Protein AF-A0AA85G0Y1-F1 (afdb_monomer_lite)

pLDDT: mean 75.01, std 20.55, range [30.22, 96.56]

Radius of gyration: 20.91 Å; chains: 1; bounding box: 66×38×55 Å

Secondary structure (DSSP, 8-state):
----PPP--------EEE-EEEEEE-HHHHTSTTHHHHHHHHHHHHHHHHHHPEEE-S--SPB-BPPPBSSGGGEEE-TTS-EEEESSPBPS--EETTEEPPGGGBPPEEEEETTEEEEEE-----B-TTEEEEEE--GGGS-TTS-----------S-----

Organism: NCBI:txid6188

Sequence (163 aa):
GHLVYPQNFQKRALTNKQLQFILVYDENLKQNKMFPKIQKAMESASSYWEKTLKVKMNSKKAIHFPRECTDKSHVVKMKNNVLSCVNAQCKEDTEIKGVKIPNKYLSSCHHQMNNEYKEIYSEGRGLAPNQLLIVVTGPCKIPSYKSTHISGLIVQTHSSTGR

Foldseek 3Di:
DDDDDDDDPPPDPFPWAFAAEDEFEDPVLCVDPCNVVVVVVVVVVRVVRSVVDTDGQPDQDAAADEWAWPDNVQWDQDPVRAIEGEVTHTDPFDDDVNTTDDLLAHAWYWYADPNDIDTPHHGHVHHGSSYFYWYWYACPVPPPPDDPDGDIDGDDRDDPPDD

Structure (mmCIF, N/CA/C/O backbone):
data_AF-A0AA85G0Y1-F1
#
_entry.id   AF-A0AA85G0Y1-F1
#
loop_
_atom_site.group_PDB
_atom_site.id
_atom_site.type_symbol
_atom_site.label_atom_id
_atom_site.label_alt_id
_atom_site.label_comp_id
_atom_site.label_asym_id
_atom_site.label_entity_id
_atom_site.label_seq_id
_atom_site.pdbx_PDB_ins_code
_atom_site.Cartn_x
_atom_site.Cartn_y
_atom_site.Cartn_z
_atom_site.occupancy
_atom_site.B_iso_or_equiv
_atom_site.auth_seq_id
_atom_site.auth_comp_id
_atom_site.auth_asym_id
_atom_site.auth_atom_id
_atom_site.pdbx_PDB_model_num
ATOM 1 N N . GLY A 1 1 ? 39.554 -29.498 30.591 1.00 33.91 1 GLY A N 1
ATOM 2 C CA . GLY A 1 1 ? 38.509 -29.064 29.645 1.00 33.91 1 GLY A CA 1
ATOM 3 C C . GLY A 1 1 ? 37.849 -27.823 30.199 1.00 33.91 1 GLY A C 1
ATOM 4 O O . GLY A 1 1 ? 37.312 -27.896 31.293 1.00 33.91 1 GLY A O 1
ATOM 5 N N . HIS A 1 2 ? 37.966 -26.687 29.511 1.00 33.72 2 HIS A N 1
ATOM 6 C CA . HIS A 1 2 ? 37.362 -25.426 29.946 1.00 33.72 2 HIS A CA 1
ATOM 7 C C . HIS A 1 2 ? 35.909 -25.338 29.469 1.00 33.72 2 HIS A C 1
ATOM 9 O O . HIS A 1 2 ? 35.629 -25.482 28.281 1.00 33.72 2 HIS A O 1
ATOM 15 N N . LEU A 1 3 ? 35.001 -25.094 30.414 1.00 36.28 3 LEU A N 1
ATOM 16 C CA . LEU A 1 3 ? 33.601 -24.762 30.171 1.00 36.28 3 LEU A CA 1
ATOM 17 C C . LEU A 1 3 ? 33.517 -23.373 29.520 1.00 36.28 3 LEU A C 1
ATOM 19 O O . LEU A 1 3 ? 33.888 -22.372 30.131 1.00 36.28 3 LEU A O 1
ATOM 23 N N . VAL A 1 4 ? 33.028 -23.319 28.282 1.00 37.25 4 VAL A N 1
ATOM 24 C CA . VAL A 1 4 ? 32.694 -22.073 27.582 1.00 37.25 4 VAL A CA 1
ATOM 25 C C . VAL A 1 4 ? 31.236 -21.740 27.891 1.00 37.25 4 VAL A C 1
ATOM 27 O O . VAL A 1 4 ? 30.329 -22.467 27.492 1.00 37.25 4 VAL A O 1
ATOM 30 N N . TYR A 1 5 ? 31.010 -20.647 28.622 1.00 36.72 5 TYR A N 1
ATOM 31 C CA . TYR A 1 5 ? 29.675 -20.085 28.835 1.00 36.72 5 TYR A CA 1
ATOM 32 C C . TYR A 1 5 ? 29.095 -19.560 27.508 1.00 36.72 5 TYR A C 1
ATOM 34 O O . TYR A 1 5 ? 29.816 -18.898 26.754 1.00 36.72 5 TYR A O 1
ATOM 42 N N . PRO A 1 6 ? 27.802 -19.791 27.211 1.00 41.69 6 PRO A N 1
ATOM 43 C CA . PRO A 1 6 ? 27.173 -19.223 26.030 1.00 41.69 6 PRO A CA 1
ATOM 44 C C . PRO A 1 6 ? 27.059 -17.701 26.157 1.00 41.69 6 PRO A C 1
ATOM 46 O O . PRO A 1 6 ? 26.655 -17.154 27.184 1.00 41.69 6 PRO A O 1
ATOM 49 N N . GLN A 1 7 ? 27.438 -17.032 25.071 1.00 44.47 7 GLN A N 1
ATOM 50 C CA . GLN A 1 7 ? 27.417 -15.586 24.920 1.00 44.47 7 GLN A CA 1
ATOM 51 C C . GLN A 1 7 ? 26.010 -15.022 25.134 1.00 44.47 7 GLN A C 1
ATOM 53 O O . GLN A 1 7 ? 25.017 -15.547 24.631 1.00 44.47 7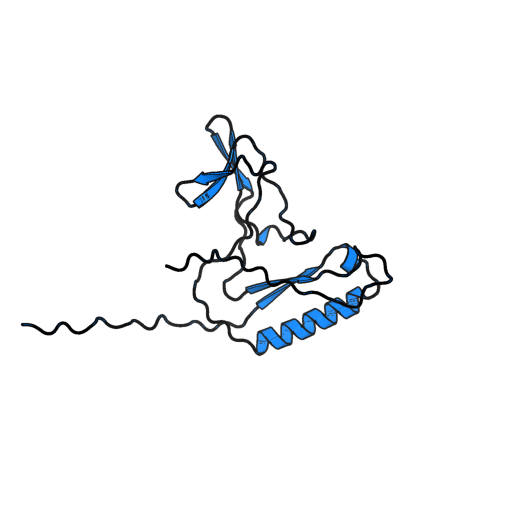 GLN A O 1
ATOM 58 N N . ASN A 1 8 ? 25.964 -13.913 25.871 1.00 37.16 8 ASN A N 1
ATOM 59 C CA . ASN A 1 8 ? 24.793 -13.088 26.128 1.00 37.16 8 ASN A CA 1
ATOM 60 C C . ASN A 1 8 ? 23.902 -12.936 24.885 1.00 37.16 8 ASN A C 1
ATOM 62 O O . ASN A 1 8 ? 24.260 -12.245 23.930 1.00 37.16 8 ASN A O 1
ATOM 66 N N . PHE A 1 9 ? 22.688 -13.490 24.937 1.00 38.50 9 PHE A N 1
ATOM 67 C CA . PHE A 1 9 ? 21.604 -13.042 24.071 1.00 38.50 9 PHE A CA 1
ATOM 68 C C . PHE A 1 9 ? 21.301 -11.582 24.426 1.00 38.50 9 PHE A C 1
ATOM 70 O O . PHE A 1 9 ? 20.540 -11.296 25.352 1.00 38.50 9 PHE A O 1
ATOM 77 N N . GLN A 1 10 ? 21.899 -10.636 23.696 1.00 40.19 10 GLN A N 1
ATOM 78 C CA . GLN A 1 10 ? 21.447 -9.250 23.700 1.00 40.19 10 GLN A CA 1
ATOM 79 C C . GLN A 1 10 ? 19.964 -9.249 23.310 1.00 40.19 10 GLN A C 1
ATOM 81 O O . GLN A 1 10 ? 19.607 -9.412 22.139 1.00 40.19 10 GLN A O 1
ATOM 86 N N . LYS A 1 11 ? 19.082 -9.065 24.300 1.00 43.38 11 LYS A N 1
ATOM 87 C CA . LYS A 1 11 ? 17.685 -8.693 24.076 1.00 43.38 11 LYS A CA 1
ATOM 88 C C . LYS A 1 11 ? 17.705 -7.408 23.253 1.00 43.38 11 LYS A C 1
ATOM 90 O O . LYS A 1 11 ? 17.948 -6.331 23.789 1.00 43.38 11 LYS A O 1
ATOM 95 N N . ARG A 1 12 ? 17.494 -7.519 21.937 1.00 46.38 12 ARG A N 1
ATOM 96 C CA . ARG A 1 12 ? 17.312 -6.354 21.063 1.00 46.38 12 ARG A CA 1
ATOM 97 C C . ARG A 1 12 ? 16.230 -5.482 21.693 1.00 46.38 12 ARG A C 1
ATOM 99 O O . ARG A 1 12 ? 15.139 -5.978 21.971 1.00 46.38 12 ARG A O 1
ATOM 106 N N . ALA A 1 13 ? 16.544 -4.213 21.939 1.00 43.00 13 ALA A N 1
ATOM 107 C CA . ALA A 1 13 ? 15.595 -3.262 22.494 1.00 43.00 13 ALA A CA 1
ATOM 108 C C . ALA A 1 13 ? 14.380 -3.163 21.560 1.00 43.00 13 ALA A C 1
ATOM 110 O O . ALA A 1 13 ? 14.460 -2.651 20.441 1.00 43.00 13 ALA A O 1
ATOM 111 N N . LEU A 1 14 ? 13.261 -3.721 22.014 1.00 51.50 14 LEU A N 1
ATOM 112 C CA . LEU A 1 14 ? 11.988 -3.693 21.316 1.00 51.50 14 LEU A CA 1
ATOM 113 C C . LEU A 1 14 ? 11.413 -2.291 21.450 1.00 51.50 14 LEU A C 1
ATOM 115 O O . LEU A 1 14 ? 10.951 -1.893 22.516 1.00 51.50 14 LEU A O 1
ATOM 119 N N . THR A 1 15 ? 11.458 -1.526 20.365 1.00 59.03 15 THR A N 1
ATOM 120 C CA . THR A 1 15 ? 10.739 -0.255 20.293 1.00 59.03 15 THR A CA 1
ATOM 121 C C . THR A 1 15 ? 9.291 -0.571 19.952 1.00 59.03 15 THR A C 1
ATOM 123 O O . THR A 1 15 ? 8.940 -0.792 18.797 1.00 59.03 15 THR A O 1
ATOM 126 N N . ASN A 1 16 ? 8.452 -0.651 20.984 1.00 61.19 16 ASN A N 1
ATOM 127 C CA . ASN A 1 16 ? 7.010 -0.759 20.808 1.00 61.19 16 ASN A CA 1
ATOM 128 C C . ASN A 1 16 ? 6.500 0.578 20.267 1.00 61.19 16 ASN A C 1
ATOM 130 O O . ASN A 1 16 ? 6.501 1.578 20.985 1.00 61.19 16 ASN A O 1
ATOM 134 N N . LYS A 1 17 ? 6.078 0.597 19.003 1.00 72.88 17 LYS A N 1
ATOM 135 C CA . LYS A 1 17 ? 5.356 1.726 18.413 1.00 72.88 17 LYS A CA 1
ATOM 136 C C . LYS A 1 17 ? 3.889 1.356 18.229 1.00 72.88 17 LYS A C 1
ATOM 138 O O . LYS A 1 17 ? 3.544 0.180 18.095 1.00 72.88 17 LYS A O 1
ATOM 143 N N . GLN A 1 18 ? 3.035 2.373 18.251 1.00 85.12 18 GLN A N 1
ATOM 144 C CA . GLN A 1 18 ? 1.630 2.214 17.891 1.00 85.12 18 GLN A CA 1
ATOM 145 C C . GLN A 1 18 ? 1.525 1.849 16.410 1.00 85.12 18 GLN A C 1
ATOM 147 O O . GLN A 1 18 ? 2.306 2.340 15.583 1.00 85.12 18 GLN A O 1
ATOM 152 N N . LEU A 1 19 ? 0.593 0.947 16.105 1.00 89.56 19 LEU A N 1
ATOM 153 C CA . LEU A 1 19 ? 0.202 0.654 14.731 1.00 89.56 19 LEU A CA 1
ATOM 154 C C . LEU A 1 19 ? -0.324 1.938 14.080 1.00 89.56 19 LEU A C 1
ATOM 156 O O . LEU A 1 19 ? -0.973 2.737 14.745 1.00 89.56 19 LEU A O 1
ATOM 160 N N . GLN A 1 20 ? -0.061 2.115 12.791 1.00 91.94 20 GLN A N 1
ATOM 161 C CA . GLN A 1 20 ? -0.656 3.176 11.989 1.00 91.94 20 GLN A CA 1
ATOM 162 C C . GLN A 1 20 ? -1.271 2.579 10.723 1.00 91.94 20 GLN A C 1
ATOM 164 O O . GLN A 1 20 ? -0.578 1.930 9.939 1.00 91.94 20 GLN A O 1
ATOM 169 N N . PHE A 1 21 ? -2.555 2.816 10.491 1.00 93.81 21 PHE A N 1
ATOM 170 C CA . PHE A 1 21 ? -3.230 2.408 9.270 1.00 93.81 21 PHE A CA 1
ATOM 171 C C . PHE A 1 21 ? -3.095 3.472 8.186 1.00 93.81 21 PHE A C 1
ATOM 173 O O . PHE A 1 21 ? -3.143 4.679 8.420 1.00 93.81 21 PHE A O 1
ATOM 180 N N . ILE A 1 22 ? -2.949 3.002 6.954 1.00 94.69 22 ILE A N 1
ATOM 181 C CA . ILE A 1 22 ? -3.021 3.814 5.746 1.00 94.69 22 ILE A CA 1
ATOM 182 C C . ILE A 1 22 ? -4.180 3.263 4.930 1.00 94.69 22 ILE A C 1
ATOM 184 O O . ILE A 1 22 ? -4.094 2.164 4.387 1.00 94.69 22 ILE A O 1
ATOM 188 N N . LEU A 1 23 ? -5.264 4.026 4.854 1.00 94.38 23 LEU A N 1
ATOM 189 C CA . LEU A 1 23 ? -6.456 3.645 4.107 1.00 94.38 23 LEU A CA 1
ATOM 190 C C . LEU A 1 23 ? -6.349 4.163 2.672 1.00 94.38 23 LEU A C 1
ATOM 192 O O . LEU A 1 23 ? -6.163 5.360 2.449 1.00 94.38 23 LEU A O 1
ATOM 196 N N . VAL A 1 24 ? -6.468 3.261 1.699 1.00 93.75 24 VAL A N 1
ATOM 197 C CA . VAL A 1 24 ? -6.527 3.592 0.270 1.00 93.75 24 VAL A CA 1
ATOM 198 C C . VAL A 1 24 ? -7.842 3.061 -0.279 1.00 93.75 24 VAL A C 1
ATOM 200 O O . VAL A 1 24 ? -8.113 1.868 -0.187 1.00 93.75 24 VAL A O 1
ATOM 203 N N . TYR A 1 25 ? -8.667 3.942 -0.832 1.00 91.56 25 TYR A N 1
ATOM 204 C CA . TYR A 1 25 ? -10.001 3.596 -1.320 1.00 91.56 25 TYR A CA 1
ATOM 205 C C . TYR A 1 25 ? -10.010 3.457 -2.839 1.00 91.56 25 TYR A C 1
ATOM 207 O O . TYR A 1 25 ? -9.416 4.281 -3.534 1.00 91.56 25 TYR A O 1
ATOM 215 N N . ASP A 1 26 ? -10.727 2.452 -3.336 1.00 90.19 26 ASP A N 1
ATOM 216 C CA . ASP A 1 26 ? -11.064 2.320 -4.757 1.00 90.19 26 ASP A CA 1
ATOM 217 C C . ASP A 1 26 ? -11.834 3.553 -5.267 1.00 90.19 26 ASP A C 1
ATOM 219 O O . ASP A 1 26 ? -12.723 4.062 -4.583 1.00 90.19 26 ASP A O 1
ATOM 223 N N . GLU A 1 27 ? -11.524 4.032 -6.474 1.00 88.75 27 GLU A N 1
ATOM 224 C CA . GLU A 1 27 ? -12.159 5.238 -7.029 1.00 88.75 27 GLU A CA 1
ATOM 225 C C . GLU A 1 27 ? -13.667 5.061 -7.268 1.00 88.75 27 GLU A C 1
ATOM 227 O O . GLU A 1 27 ? -14.442 5.982 -7.008 1.00 88.75 27 GLU A O 1
ATOM 232 N N . ASN A 1 28 ? -14.124 3.870 -7.672 1.00 86.38 28 ASN A N 1
ATOM 233 C CA . ASN A 1 28 ? -15.560 3.614 -7.843 1.00 86.38 28 ASN A CA 1
ATOM 234 C C . ASN A 1 28 ? -16.273 3.608 -6.490 1.00 86.38 28 ASN A C 1
ATOM 236 O O . ASN A 1 28 ? -17.410 4.066 -6.374 1.00 86.38 28 ASN A O 1
ATOM 240 N N . LEU A 1 29 ? -15.595 3.117 -5.446 1.00 87.12 29 LEU A N 1
ATOM 241 C CA . LEU A 1 29 ? -16.111 3.200 -4.087 1.00 87.12 29 LEU A CA 1
ATOM 242 C C . LEU A 1 29 ? -16.263 4.659 -3.646 1.00 87.12 29 LEU A C 1
ATOM 244 O O . LEU A 1 29 ? -17.287 4.974 -3.049 1.00 87.12 29 LEU A O 1
ATOM 248 N N . LYS A 1 30 ? -15.313 5.549 -3.969 1.00 89.69 30 LYS A N 1
ATOM 249 C CA . LYS A 1 30 ? -15.406 6.984 -3.632 1.00 89.69 30 LYS A CA 1
ATOM 250 C C . LYS A 1 30 ? -16.608 7.679 -4.272 1.00 89.69 30 LYS A C 1
ATOM 252 O O . LYS A 1 30 ? -17.167 8.595 -3.679 1.00 89.69 30 LYS A O 1
ATOM 257 N N . GLN A 1 31 ? -17.026 7.228 -5.454 1.00 89.25 31 GLN A N 1
ATOM 258 C CA . GLN A 1 31 ? -18.204 7.753 -6.155 1.00 89.25 31 GLN A CA 1
ATOM 259 C C . GLN A 1 31 ? -19.535 7.233 -5.582 1.00 89.25 31 GLN A C 1
ATOM 261 O O . GLN A 1 31 ? -20.607 7.731 -5.929 1.00 89.25 31 GLN A O 1
ATOM 266 N N . ASN A 1 32 ? -19.505 6.231 -4.700 1.00 86.94 32 ASN A N 1
ATOM 267 C CA . ASN A 1 32 ? -20.709 5.656 -4.118 1.00 86.94 32 ASN A CA 1
ATOM 268 C C . ASN A 1 32 ? -21.357 6.610 -3.097 1.00 86.94 32 ASN A C 1
ATOM 270 O O . ASN A 1 32 ? -20.684 7.167 -2.233 1.00 86.94 32 ASN A O 1
ATOM 274 N N . LYS A 1 33 ? -22.692 6.715 -3.097 1.00 89.69 33 LYS A N 1
ATOM 275 C CA . LYS A 1 33 ? -23.451 7.528 -2.121 1.00 89.69 33 LYS A CA 1
ATOM 276 C C . LYS A 1 33 ? -23.201 7.133 -0.656 1.00 89.69 33 LYS A C 1
ATOM 278 O O . LYS A 1 33 ? -23.351 7.959 0.239 1.00 89.69 33 LYS A O 1
ATOM 283 N N . MET A 1 34 ? -22.832 5.878 -0.399 1.00 88.69 34 MET A N 1
ATOM 284 C CA . MET A 1 34 ? -22.497 5.368 0.934 1.00 88.69 34 MET A CA 1
ATOM 285 C C . MET A 1 34 ? -21.039 5.620 1.330 1.00 88.69 34 MET A C 1
ATOM 287 O O . MET A 1 34 ? -20.691 5.373 2.486 1.00 88.69 34 MET A O 1
ATOM 291 N N . PHE A 1 35 ? -20.195 6.129 0.425 1.00 90.50 35 PHE A N 1
ATOM 292 C CA . PHE A 1 35 ? -18.777 6.369 0.687 1.00 90.50 35 PHE A CA 1
ATOM 293 C C . PHE A 1 35 ? -18.516 7.155 1.977 1.00 90.50 35 PHE A C 1
ATOM 295 O O . PHE A 1 35 ? -17.722 6.666 2.777 1.00 90.50 35 PHE A O 1
ATOM 302 N N . PRO A 1 36 ? -19.223 8.263 2.287 1.00 94.19 36 PRO A N 1
ATOM 303 C CA . PRO A 1 36 ? -18.970 9.001 3.526 1.00 94.19 36 PRO A CA 1
ATOM 304 C C . PRO A 1 36 ? -19.191 8.154 4.788 1.00 94.19 36 PRO A C 1
ATOM 306 O O . PRO A 1 36 ? -18.458 8.277 5.769 1.00 94.19 36 PRO A O 1
ATOM 309 N N . LYS A 1 37 ? -20.181 7.250 4.765 1.00 92.81 37 LYS A N 1
ATOM 310 C CA . LYS A 1 37 ? -20.452 6.338 5.887 1.00 92.81 37 LYS A CA 1
ATOM 311 C C . LYS A 1 37 ? -19.366 5.271 6.006 1.00 92.81 37 LYS A C 1
ATOM 313 O O . LYS A 1 37 ? -18.923 4.984 7.115 1.00 92.81 37 LYS A O 1
ATOM 318 N N . ILE A 1 38 ? -18.928 4.712 4.877 1.00 91.75 38 ILE A N 1
ATOM 319 C CA . ILE A 1 38 ? -17.860 3.704 4.824 1.00 91.75 38 ILE A CA 1
ATOM 320 C C . ILE A 1 38 ? -16.540 4.311 5.292 1.00 91.75 38 ILE A C 1
ATOM 322 O O . ILE A 1 38 ? -15.881 3.736 6.153 1.00 91.75 38 ILE A O 1
ATOM 326 N N . GLN A 1 39 ? -16.186 5.488 4.780 1.00 94.88 39 GLN A N 1
ATOM 327 C CA . GLN A 1 39 ? -14.990 6.217 5.177 1.00 94.88 39 GLN A CA 1
ATOM 328 C C . GLN A 1 39 ? -14.982 6.460 6.690 1.00 94.88 39 GLN A C 1
ATOM 330 O O . GLN A 1 39 ? -14.039 6.059 7.368 1.00 94.88 39 GLN A O 1
ATOM 335 N N . LYS A 1 40 ? -16.074 7.008 7.241 1.00 96.44 40 LYS A N 1
ATOM 336 C CA . LYS A 1 40 ? -16.203 7.253 8.684 1.00 96.44 40 LYS A CA 1
ATOM 337 C C . LYS A 1 40 ? -16.074 5.971 9.514 1.00 96.44 40 LYS A C 1
ATOM 339 O O . LYS A 1 40 ? -15.439 5.982 10.571 1.00 96.44 40 LYS A O 1
ATOM 344 N N . ALA A 1 41 ? -16.666 4.868 9.057 1.00 95.44 41 ALA A N 1
ATOM 345 C CA . ALA A 1 41 ? -16.566 3.578 9.735 1.00 95.44 41 ALA A CA 1
ATOM 346 C C . ALA A 1 41 ? -15.127 3.040 9.725 1.00 95.44 41 ALA A C 1
ATOM 348 O O . ALA A 1 41 ? -14.623 2.622 10.768 1.00 95.44 41 ALA A O 1
ATOM 349 N N . MET A 1 42 ? -14.445 3.103 8.579 1.00 95.81 42 MET A N 1
ATOM 350 C CA . MET A 1 42 ? -13.060 2.651 8.437 1.00 95.81 42 MET A CA 1
ATOM 351 C C . MET A 1 42 ? -12.089 3.503 9.259 1.00 95.81 42 MET A C 1
ATOM 353 O O . MET A 1 42 ? -11.205 2.951 9.911 1.00 95.81 42 MET A O 1
ATOM 357 N N . GLU A 1 43 ? -12.264 4.824 9.282 1.00 96.19 43 GLU A N 1
ATOM 358 C CA . GLU A 1 43 ? -11.473 5.737 10.118 1.00 96.19 43 GLU A CA 1
ATOM 359 C C . GLU A 1 43 ? -11.679 5.458 11.612 1.00 96.19 43 GLU A C 1
ATOM 361 O O . GLU A 1 43 ? -10.707 5.369 12.364 1.00 96.19 43 GLU A O 1
ATOM 366 N N . SER A 1 44 ? -12.927 5.230 12.037 1.00 96.56 44 SER A N 1
ATOM 367 C CA . SER A 1 44 ? -13.250 4.888 13.431 1.00 96.56 44 SER A CA 1
ATOM 368 C C . SER A 1 44 ? -12.625 3.554 13.847 1.00 96.56 44 SER A C 1
ATOM 370 O O . SER A 1 44 ? -11.985 3.468 14.896 1.00 96.56 44 SER A O 1
ATOM 372 N N . ALA A 1 45 ? -12.764 2.524 13.005 1.00 95.88 45 ALA A N 1
ATOM 373 C CA . ALA A 1 45 ? -12.176 1.210 13.244 1.00 95.88 45 ALA A CA 1
ATOM 374 C C . ALA A 1 45 ? -10.644 1.281 13.291 1.00 95.88 45 ALA A C 1
ATOM 376 O O . ALA A 1 45 ? -10.026 0.719 14.193 1.00 95.88 45 ALA A O 1
ATOM 377 N N . SER A 1 46 ? -10.037 2.017 12.358 1.00 94.81 46 SER A N 1
ATOM 378 C CA . SER A 1 46 ? -8.586 2.208 12.311 1.00 94.81 46 SER A CA 1
ATOM 379 C C . SER A 1 46 ? -8.101 2.894 13.583 1.00 94.81 46 SER A C 1
ATOM 381 O O . SER A 1 46 ? -7.263 2.335 14.278 1.00 94.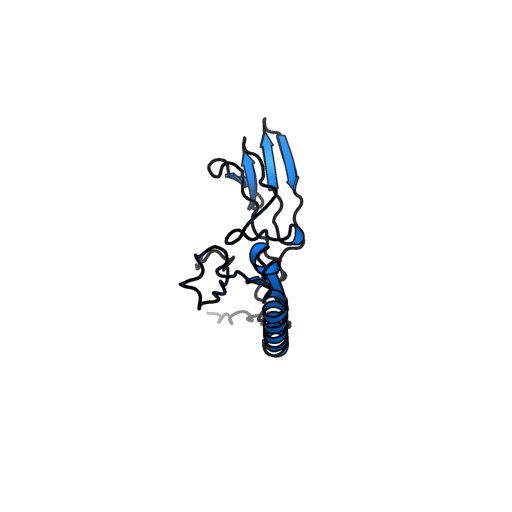81 46 SER A O 1
ATOM 383 N N . SER A 1 47 ? -8.702 4.026 13.966 1.00 94.88 47 SER A N 1
ATOM 384 C CA . SER A 1 47 ? -8.309 4.768 15.171 1.00 94.88 47 SER A CA 1
ATOM 385 C C . SER A 1 47 ? -8.399 3.928 16.448 1.00 94.88 47 SER A C 1
ATOM 387 O O . SER A 1 47 ? -7.530 4.029 17.316 1.00 94.88 47 SER A O 1
ATOM 389 N N . TYR A 1 48 ? -9.427 3.081 16.571 1.00 95.19 48 TYR A N 1
ATOM 390 C CA . TYR A 1 48 ? -9.535 2.144 17.687 1.00 95.19 48 TYR A CA 1
ATOM 391 C C . TYR A 1 48 ? -8.331 1.192 17.725 1.00 95.19 48 TYR A C 1
ATOM 393 O O . TYR A 1 48 ? -7.650 1.084 18.745 1.00 95.19 48 TYR A O 1
ATOM 401 N N . TRP A 1 49 ? -8.021 0.543 16.602 1.00 93.44 49 TRP A N 1
ATOM 402 C CA . TRP A 1 49 ? -6.935 -0.432 16.534 1.00 93.44 49 TRP A CA 1
ATOM 403 C C . TRP A 1 49 ? -5.537 0.190 16.649 1.00 93.44 49 TRP A C 1
ATOM 405 O O . TRP A 1 49 ? -4.665 -0.437 17.244 1.00 93.44 49 TRP A O 1
ATOM 415 N N . GLU A 1 50 ? -5.310 1.416 16.169 1.00 92.88 50 GLU A N 1
ATOM 416 C CA . GLU A 1 50 ? -4.039 2.141 16.372 1.00 92.88 50 GLU A CA 1
ATOM 417 C C . GLU A 1 50 ? -3.753 2.403 17.856 1.00 92.88 50 GLU A C 1
ATOM 419 O O . GLU A 1 50 ? -2.609 2.302 18.302 1.00 92.88 50 GLU A O 1
ATOM 424 N N . LYS A 1 51 ? -4.798 2.708 18.638 1.00 90.81 51 LYS A N 1
ATOM 425 C CA . LYS A 1 51 ? -4.693 2.955 20.085 1.00 90.81 51 LYS A CA 1
ATOM 426 C C . LYS A 1 51 ? -4.535 1.662 20.881 1.00 90.81 51 LYS A C 1
ATOM 428 O O . LYS A 1 51 ? -3.812 1.645 21.878 1.00 90.81 51 LYS A O 1
ATOM 433 N N . THR A 1 52 ? -5.204 0.595 20.448 1.00 91.06 52 THR A N 1
ATOM 434 C CA . THR A 1 52 ? -5.239 -0.686 21.166 1.00 91.06 52 THR A CA 1
ATOM 435 C C . THR A 1 52 ? -4.020 -1.562 20.864 1.00 91.06 52 THR A C 1
ATOM 437 O O . THR A 1 52 ? -3.494 -2.215 21.767 1.00 91.06 52 THR A O 1
ATOM 440 N N . LEU A 1 53 ? -3.539 -1.592 19.616 1.00 88.25 53 LEU A N 1
ATOM 441 C CA . LEU A 1 53 ? -2.485 -2.515 19.192 1.00 88.25 53 LEU A CA 1
ATOM 442 C C . LEU A 1 53 ? -1.093 -1.891 19.294 1.00 88.25 53 LEU A C 1
ATOM 444 O O . LEU A 1 53 ? -0.785 -0.852 18.708 1.00 88.25 53 LEU A O 1
ATOM 448 N N . LYS A 1 54 ? -0.202 -2.605 19.982 1.00 86.12 54 LYS A N 1
ATOM 449 C CA . LYS A 1 54 ? 1.239 -2.340 19.971 1.00 86.12 54 LYS A CA 1
ATOM 450 C C . LYS A 1 54 ? 1.906 -3.308 19.008 1.00 86.12 54 LYS A C 1
ATOM 452 O O . LYS A 1 54 ? 1.702 -4.517 19.108 1.00 86.12 54 LYS A O 1
ATOM 457 N N . VAL A 1 55 ? 2.719 -2.786 18.096 1.00 82.81 55 VAL A N 1
ATOM 458 C CA . VAL A 1 55 ? 3.385 -3.611 17.085 1.00 82.81 55 VAL A CA 1
ATOM 459 C C . VAL A 1 55 ? 4.816 -3.882 17.507 1.00 82.81 55 VAL A C 1
ATOM 461 O O . VAL A 1 55 ? 5.591 -2.969 17.804 1.00 82.81 55 VAL A O 1
ATOM 464 N N . LYS A 1 56 ? 5.178 -5.163 17.483 1.00 81.81 56 LYS A N 1
ATOM 465 C CA . LYS A 1 56 ? 6.561 -5.601 17.614 1.00 81.81 56 LYS A CA 1
ATOM 466 C C . LYS A 1 56 ? 7.291 -5.364 16.293 1.00 81.81 56 LYS A C 1
ATOM 468 O O . LYS A 1 56 ? 7.069 -6.073 15.315 1.00 81.81 56 LYS A O 1
ATOM 473 N N . MET A 1 57 ? 8.189 -4.385 16.275 1.00 76.31 57 MET A N 1
ATOM 474 C CA . MET A 1 57 ? 9.029 -4.117 15.110 1.00 76.31 57 MET A CA 1
ATOM 475 C C . MET A 1 57 ? 10.232 -5.067 15.090 1.00 76.31 57 MET A C 1
ATOM 477 O O . MET A 1 57 ? 11.129 -4.967 15.926 1.00 76.31 57 MET A O 1
ATOM 481 N N . ASN A 1 58 ? 10.272 -5.972 14.109 1.00 71.38 58 ASN A N 1
ATOM 482 C CA . ASN A 1 58 ? 11.410 -6.879 13.897 1.00 71.38 58 ASN A CA 1
ATOM 483 C C . ASN A 1 58 ? 12.483 -6.290 12.960 1.00 71.38 58 ASN A C 1
ATOM 485 O O . ASN A 1 58 ? 13.595 -6.809 12.882 1.00 71.38 58 ASN A O 1
ATOM 489 N N . SER A 1 59 ? 12.163 -5.199 12.260 1.00 76.88 59 SER A N 1
ATOM 490 C CA . SER A 1 59 ? 13.047 -4.487 11.336 1.00 76.88 59 SER A CA 1
ATOM 491 C C . SER A 1 59 ? 12.803 -2.984 11.443 1.00 76.88 59 SER A C 1
ATOM 493 O O . SER A 1 59 ? 11.697 -2.558 11.765 1.00 76.88 59 SER A O 1
ATOM 495 N N . LYS A 1 60 ? 13.835 -2.183 11.161 1.00 80.50 60 LYS A N 1
ATOM 496 C CA . LYS A 1 60 ? 13.716 -0.725 10.984 1.00 80.50 60 LYS A CA 1
ATOM 497 C C . LYS A 1 60 ? 13.522 -0.323 9.516 1.00 80.50 60 LYS A C 1
ATOM 499 O O . LYS A 1 60 ? 13.279 0.846 9.247 1.00 80.50 60 LYS A O 1
ATOM 504 N N . LYS A 1 61 ? 13.661 -1.267 8.579 1.00 84.69 61 LYS A N 1
ATOM 505 C CA . LYS A 1 61 ? 13.594 -0.994 7.139 1.00 84.69 61 LYS A CA 1
ATOM 506 C C . LYS A 1 61 ? 12.152 -0.776 6.700 1.00 84.69 61 LYS A C 1
ATOM 508 O O . LYS A 1 61 ? 11.287 -1.576 7.055 1.00 84.69 61 LYS A O 1
ATOM 513 N N . ALA A 1 62 ? 11.933 0.275 5.918 1.00 88.06 62 ALA A N 1
ATOM 514 C CA . ALA A 1 62 ? 10.666 0.483 5.244 1.00 88.06 62 ALA A CA 1
ATOM 515 C C . ALA A 1 62 ? 10.428 -0.614 4.196 1.00 88.06 62 ALA A C 1
ATOM 517 O O . ALA A 1 62 ? 11.371 -1.164 3.623 1.00 88.06 62 ALA A O 1
ATOM 518 N N . ILE A 1 63 ? 9.159 -0.942 3.980 1.00 88.88 63 ILE A N 1
ATOM 519 C CA . ILE A 1 63 ? 8.718 -1.904 2.975 1.00 88.88 63 ILE A CA 1
ATOM 520 C C . ILE A 1 63 ? 8.185 -1.126 1.776 1.00 88.88 63 ILE A C 1
ATOM 522 O O . ILE A 1 63 ? 7.328 -0.258 1.933 1.00 88.88 63 ILE A O 1
ATOM 526 N N . HIS A 1 64 ? 8.651 -1.470 0.582 1.00 89.62 64 HIS A N 1
ATOM 527 C CA . HIS A 1 64 ? 8.199 -0.862 -0.665 1.00 89.62 64 HIS A CA 1
ATOM 528 C C . HIS A 1 64 ? 7.371 -1.859 -1.470 1.00 89.62 64 HIS A C 1
ATOM 530 O O . HIS A 1 64 ? 7.685 -3.051 -1.507 1.00 89.62 64 HIS A O 1
ATOM 536 N N . PHE A 1 65 ? 6.323 -1.374 -2.133 1.00 88.69 65 PHE A N 1
ATOM 537 C CA . PHE A 1 65 ? 5.626 -2.159 -3.145 1.00 88.69 65 PHE A CA 1
ATOM 538 C C . PHE A 1 65 ? 6.431 -2.097 -4.444 1.00 88.69 65 PHE A C 1
ATOM 540 O O . PHE A 1 65 ? 6.747 -0.995 -4.899 1.00 88.69 65 PHE A O 1
ATOM 547 N N . PRO A 1 66 ? 6.785 -3.243 -5.042 1.00 85.25 66 PRO A N 1
ATOM 548 C CA . PRO A 1 66 ? 7.610 -3.243 -6.234 1.00 85.25 66 PRO A CA 1
ATOM 549 C C . PRO A 1 66 ? 6.866 -2.594 -7.401 1.00 85.25 66 PRO A C 1
ATOM 551 O O . PRO A 1 66 ? 5.678 -2.853 -7.625 1.00 85.25 66 PRO A O 1
ATOM 554 N N . ARG A 1 67 ? 7.583 -1.770 -8.162 1.00 86.94 67 ARG A N 1
ATOM 555 C CA . ARG A 1 67 ? 7.171 -1.406 -9.519 1.00 86.94 67 ARG A CA 1
ATOM 556 C C . ARG A 1 67 ? 7.383 -2.598 -10.438 1.00 86.94 67 ARG A C 1
ATOM 558 O O . ARG A 1 67 ? 8.378 -3.312 -10.324 1.00 86.94 67 ARG A O 1
ATOM 565 N N . GLU A 1 68 ? 6.437 -2.817 -11.339 1.00 84.75 68 GLU A N 1
ATOM 566 C CA . GLU A 1 68 ? 6.556 -3.857 -12.354 1.00 84.75 68 GLU A CA 1
ATOM 567 C C . GLU A 1 68 ? 7.117 -3.283 -13.655 1.00 84.75 68 GLU A C 1
ATOM 569 O O . GLU A 1 68 ? 6.935 -2.107 -13.967 1.00 84.75 68 GLU A O 1
ATOM 574 N N . CYS A 1 69 ? 7.737 -4.141 -14.454 1.00 85.75 69 CYS A N 1
ATOM 575 C CA . CYS A 1 69 ? 8.014 -3.845 -15.852 1.00 85.75 69 CYS A CA 1
ATOM 576 C C . CYS A 1 69 ? 6.746 -4.050 -16.692 1.00 85.75 69 CYS A C 1
ATOM 578 O O . CYS A 1 69 ? 5.862 -4.831 -16.319 1.00 85.75 69 CYS A O 1
ATOM 580 N N . THR A 1 70 ? 6.649 -3.370 -17.834 1.00 86.38 70 THR A N 1
ATOM 581 C CA . THR A 1 70 ? 5.591 -3.610 -18.826 1.00 86.38 70 THR A CA 1
ATOM 582 C C . THR A 1 70 ? 5.597 -5.064 -19.291 1.00 86.38 70 THR A C 1
ATOM 584 O O . THR A 1 70 ? 4.529 -5.660 -19.406 1.00 86.38 70 THR A O 1
ATOM 587 N N . ASP A 1 71 ? 6.790 -5.648 -19.433 1.00 81.50 71 ASP A N 1
ATOM 588 C CA . ASP A 1 71 ? 7.005 -7.073 -19.663 1.00 81.50 71 ASP A CA 1
ATOM 589 C C . ASP A 1 71 ? 7.725 -7.732 -18.472 1.00 81.50 71 ASP A C 1
ATOM 591 O O . ASP A 1 71 ? 8.840 -7.362 -18.101 1.00 81.50 71 ASP A O 1
ATOM 595 N N . LYS A 1 72 ? 7.076 -8.730 -17.863 1.00 71.06 72 LYS A N 1
ATOM 596 C CA . LYS A 1 72 ? 7.565 -9.436 -16.666 1.00 71.06 72 LYS A CA 1
ATOM 597 C C . LYS A 1 72 ? 8.687 -10.434 -16.957 1.00 71.06 72 LYS A C 1
ATOM 599 O O . LYS A 1 72 ? 9.373 -10.837 -16.021 1.00 71.06 72 LYS A O 1
ATOM 604 N N . SER A 1 73 ? 8.881 -10.830 -18.215 1.00 64.88 73 SER A N 1
ATOM 605 C CA . SER A 1 73 ? 9.974 -11.726 -18.626 1.00 64.88 73 SER A CA 1
ATOM 606 C C . SER A 1 73 ? 11.343 -11.028 -18.652 1.00 64.88 73 SER A C 1
ATOM 608 O O . SER A 1 73 ? 12.383 -11.680 -18.691 1.00 64.88 73 SER A O 1
ATOM 610 N N . HIS A 1 74 ? 11.341 -9.700 -18.529 1.00 67.25 74 HIS A N 1
ATOM 611 C CA . HIS A 1 74 ? 12.486 -8.820 -18.719 1.00 67.25 74 HIS A CA 1
ATOM 612 C C . HIS A 1 74 ? 12.981 -8.178 -17.411 1.00 67.25 74 HIS A C 1
ATOM 614 O O . HIS A 1 74 ? 13.379 -7.014 -17.377 1.00 67.25 74 HIS A O 1
ATOM 620 N N . VAL A 1 75 ? 12.951 -8.929 -16.307 1.00 74.12 75 VAL A N 1
ATOM 621 C CA . VAL A 1 75 ? 13.353 -8.445 -14.977 1.00 74.12 75 VAL A CA 1
ATOM 622 C C . VAL A 1 75 ? 14.696 -9.045 -14.571 1.00 74.12 75 VAL A C 1
ATOM 624 O O . VAL A 1 75 ? 14.818 -10.261 -14.427 1.00 74.12 75 VAL A O 1
ATOM 627 N N . VAL A 1 76 ? 15.688 -8.197 -14.294 1.00 68.69 76 VAL A N 1
ATOM 628 C CA . VAL A 1 76 ? 16.990 -8.626 -13.756 1.00 68.69 76 VAL A CA 1
ATOM 629 C C . VAL A 1 76 ? 17.188 -8.067 -12.348 1.00 68.69 76 VAL A C 1
ATOM 631 O O . VAL A 1 76 ? 16.948 -6.887 -12.084 1.00 68.69 76 VAL A O 1
ATOM 634 N N . LYS A 1 77 ? 17.633 -8.930 -11.424 1.00 67.06 77 LYS A N 1
ATOM 635 C CA . LYS A 1 77 ? 18.079 -8.525 -10.083 1.00 67.06 77 LYS A CA 1
ATOM 636 C C . LYS A 1 77 ? 19.544 -8.111 -10.133 1.00 67.06 77 LYS A C 1
ATOM 638 O O . LYS A 1 77 ? 20.411 -8.918 -10.458 1.00 67.06 77 LYS A O 1
ATOM 643 N N . MET A 1 78 ? 19.818 -6.865 -9.770 1.00 65.62 78 MET A N 1
ATOM 644 C CA . MET A 1 78 ? 21.181 -6.344 -9.688 1.00 65.62 78 MET A CA 1
ATOM 645 C C . MET A 1 78 ? 21.896 -6.749 -8.394 1.00 65.62 78 MET A C 1
ATOM 647 O O . MET A 1 78 ? 21.274 -7.222 -7.443 1.00 65.62 78 MET A O 1
ATOM 651 N N . LYS A 1 79 ? 23.207 -6.462 -8.324 1.00 55.38 79 LYS A N 1
ATOM 652 C CA . LYS A 1 79 ? 24.080 -6.701 -7.153 1.00 55.38 79 LYS A CA 1
ATOM 653 C C . LYS A 1 79 ? 23.580 -6.069 -5.837 1.00 55.38 79 LYS A C 1
ATOM 655 O O . LYS A 1 79 ? 24.002 -6.506 -4.775 1.00 55.38 79 LYS A O 1
ATOM 660 N N . ASN A 1 80 ? 22.625 -5.135 -5.895 1.00 56.91 80 ASN A N 1
ATOM 661 C CA . ASN A 1 80 ? 22.000 -4.495 -4.730 1.00 56.91 80 ASN A CA 1
ATOM 662 C C . ASN A 1 80 ? 20.531 -4.915 -4.501 1.00 56.91 80 ASN A C 1
ATOM 664 O O . ASN A 1 80 ? 19.795 -4.205 -3.822 1.00 56.91 80 ASN A O 1
ATOM 668 N N . ASN A 1 81 ? 20.072 -6.032 -5.085 1.00 60.38 81 ASN A N 1
ATOM 669 C CA . ASN A 1 81 ? 18.662 -6.469 -5.105 1.00 60.38 81 ASN A CA 1
ATOM 670 C C . ASN A 1 81 ? 17.677 -5.464 -5.729 1.00 60.38 81 ASN A C 1
ATOM 672 O O . ASN A 1 81 ? 16.464 -5.640 -5.626 1.00 60.38 81 ASN A O 1
ATOM 676 N N . VAL A 1 82 ? 18.192 -4.439 -6.403 1.00 65.81 82 VAL A N 1
ATOM 677 C CA . VAL A 1 82 ? 17.400 -3.495 -7.184 1.00 65.81 82 VAL A CA 1
ATOM 678 C C . VAL A 1 82 ? 16.892 -4.211 -8.434 1.00 65.81 82 VAL A C 1
ATOM 680 O O . VAL A 1 82 ? 17.663 -4.882 -9.128 1.00 65.81 82 VAL A O 1
ATOM 683 N N . LEU A 1 83 ? 15.587 -4.107 -8.682 1.00 70.44 83 LEU A N 1
ATOM 684 C CA . LEU A 1 83 ? 14.938 -4.656 -9.869 1.00 70.44 83 LEU A CA 1
ATOM 685 C C . LEU A 1 83 ? 15.117 -3.678 -11.033 1.00 70.44 83 LEU A C 1
ATOM 687 O O . LEU A 1 83 ? 14.830 -2.487 -10.897 1.00 70.44 83 LEU A O 1
ATOM 691 N N . SER A 1 84 ? 15.586 -4.196 -12.165 1.00 79.06 84 SER A N 1
ATOM 692 C CA . SER A 1 84 ? 15.733 -3.439 -13.407 1.00 79.06 84 SER A CA 1
ATOM 693 C C . SER A 1 84 ? 14.954 -4.111 -14.532 1.00 79.06 84 SER A C 1
ATOM 695 O O . SER A 1 84 ? 15.016 -5.333 -14.686 1.00 79.06 84 SER A O 1
ATOM 697 N N . CYS A 1 85 ? 14.248 -3.300 -15.316 1.00 85.19 85 CYS A N 1
ATOM 698 C CA . CYS A 1 85 ? 13.569 -3.701 -16.541 1.00 85.19 85 CYS A CA 1
ATOM 699 C C . CYS A 1 85 ? 14.564 -3.654 -17.703 1.00 85.19 85 CYS A C 1
ATOM 701 O O . CYS A 1 85 ? 15.145 -2.603 -17.968 1.00 85.19 85 CYS A O 1
ATOM 703 N N . VAL A 1 86 ? 14.791 -4.779 -18.377 1.00 83.25 86 VAL A N 1
ATOM 704 C CA . VAL A 1 86 ? 15.759 -4.907 -19.478 1.00 83.25 86 VAL A CA 1
ATOM 705 C C . VAL A 1 86 ? 15.017 -4.954 -20.800 1.00 83.25 86 VAL A C 1
ATOM 707 O O . VAL A 1 86 ? 14.279 -5.899 -21.034 1.00 83.25 86 VAL A O 1
ATOM 710 N N . ASN A 1 87 ? 15.215 -3.981 -21.688 1.00 79.94 87 ASN A N 1
ATOM 711 C CA . ASN A 1 87 ? 14.439 -3.869 -22.938 1.00 79.94 87 ASN A CA 1
ATOM 712 C C . ASN A 1 87 ? 12.912 -3.767 -22.713 1.00 79.94 87 ASN A C 1
ATOM 714 O O . ASN A 1 87 ? 12.124 -4.031 -23.617 1.00 79.94 87 ASN A O 1
ATOM 718 N N . ALA A 1 88 ? 12.494 -3.378 -21.507 1.00 84.00 88 ALA A N 1
ATOM 719 C CA . ALA A 1 88 ? 11.106 -3.167 -21.124 1.00 84.00 88 ALA A CA 1
ATOM 720 C C . ALA A 1 88 ? 10.995 -1.873 -20.313 1.00 84.00 88 ALA A C 1
ATOM 722 O O . ALA A 1 88 ? 11.937 -1.464 -19.633 1.00 84.00 88 ALA A O 1
ATOM 723 N N . GLN A 1 89 ? 9.828 -1.232 -20.361 1.00 86.12 89 GLN A N 1
ATOM 724 C CA . GLN A 1 89 ? 9.589 0.011 -19.635 1.00 86.12 89 GLN A CA 1
ATOM 725 C C . GLN A 1 89 ? 9.155 -0.271 -18.195 1.00 86.12 89 GLN A C 1
ATOM 727 O O . GLN A 1 89 ? 8.507 -1.277 -17.905 1.00 86.12 89 GLN A O 1
ATOM 732 N N . CYS A 1 90 ? 9.479 0.645 -17.288 1.00 86.94 90 CYS A N 1
ATOM 733 C CA . CYS A 1 90 ? 8.930 0.651 -15.937 1.00 86.94 90 CYS A CA 1
ATOM 734 C C . CYS A 1 90 ? 7.463 1.091 -15.971 1.00 86.94 90 CYS A C 1
ATOM 736 O O . CYS A 1 90 ? 7.150 2.122 -16.564 1.00 86.94 90 CYS A O 1
ATOM 738 N N . LYS A 1 91 ? 6.569 0.369 -15.290 1.00 88.88 91 LYS A N 1
ATOM 739 C CA . LYS A 1 91 ? 5.207 0.861 -15.064 1.00 88.88 91 LYS A CA 1
ATOM 740 C C . LYS A 1 91 ? 5.218 2.009 -14.054 1.00 88.88 91 LYS A C 1
ATOM 742 O O . LYS A 1 91 ? 5.837 1.921 -12.987 1.00 88.88 91 LYS A O 1
ATOM 747 N N . GLU A 1 92 ? 4.476 3.062 -14.386 1.00 87.25 92 GLU A N 1
ATOM 748 C CA . GLU A 1 92 ? 4.272 4.221 -13.512 1.00 87.25 92 GLU A CA 1
ATOM 749 C C . GLU A 1 92 ? 3.423 3.898 -12.282 1.00 87.25 92 GLU A C 1
ATOM 751 O O . GLU A 1 92 ? 3.583 4.530 -11.243 1.00 87.25 92 GLU A O 1
ATOM 756 N N . ASP A 1 93 ? 2.557 2.893 -12.354 1.00 87.75 93 ASP A N 1
ATOM 757 C CA . ASP A 1 93 ? 1.637 2.565 -11.273 1.00 87.75 93 ASP A CA 1
ATOM 758 C C . ASP A 1 93 ? 1.762 1.099 -10.863 1.00 87.75 93 ASP A C 1
ATOM 760 O O . ASP A 1 93 ? 1.952 0.203 -11.691 1.00 87.75 93 ASP A O 1
ATOM 764 N N . THR A 1 94 ? 1.593 0.860 -9.564 1.00 89.25 94 THR A N 1
ATOM 765 C CA . THR A 1 94 ? 1.345 -0.470 -9.006 1.00 89.25 94 THR A CA 1
ATOM 766 C C . THR A 1 94 ? -0.068 -0.486 -8.447 1.00 89.25 94 THR A C 1
ATOM 768 O O . THR A 1 94 ? -0.447 0.387 -7.664 1.00 89.25 94 THR A O 1
ATOM 771 N N . GLU A 1 95 ? -0.849 -1.494 -8.825 1.00 90.12 95 GLU A N 1
ATOM 772 C CA . GLU A 1 95 ? -2.237 -1.637 -8.396 1.00 90.12 95 GLU A CA 1
ATOM 773 C C . GLU A 1 95 ? -2.443 -2.900 -7.562 1.00 90.12 95 GLU A C 1
ATOM 775 O O . GLU A 1 95 ? -1.918 -3.970 -7.868 1.00 90.12 95 GLU A O 1
ATOM 780 N N . ILE A 1 96 ? -3.280 -2.796 -6.531 1.00 85.38 96 ILE A N 1
ATOM 781 C CA . ILE A 1 96 ? -3.758 -3.942 -5.755 1.00 85.38 96 ILE A CA 1
ATOM 782 C C . ILE A 1 96 ? -5.271 -4.003 -5.929 1.00 85.38 96 ILE A C 1
ATOM 784 O O . ILE A 1 96 ? -5.982 -3.078 -5.551 1.00 85.38 96 ILE A O 1
ATOM 788 N N . LYS A 1 97 ? -5.767 -5.087 -6.543 1.00 82.94 97 LYS A N 1
ATOM 789 C CA . LYS A 1 97 ? -7.196 -5.266 -6.886 1.00 82.94 97 LYS A CA 1
ATOM 790 C C . LYS A 1 97 ? -7.777 -4.117 -7.739 1.00 82.94 97 LYS A C 1
ATOM 792 O O . LYS A 1 97 ? -8.974 -3.837 -7.692 1.00 82.94 97 LYS A O 1
ATOM 797 N N . GLY A 1 98 ? -6.937 -3.494 -8.567 1.00 83.25 98 GLY A N 1
ATOM 798 C CA . GLY A 1 98 ? -7.310 -2.358 -9.413 1.00 83.25 98 GLY A CA 1
ATOM 799 C C . GLY A 1 98 ? -7.346 -1.014 -8.682 1.00 83.25 98 GLY A C 1
ATOM 800 O O . GLY A 1 98 ? -7.933 -0.070 -9.198 1.00 83.25 98 GLY A O 1
ATOM 801 N N . VAL A 1 99 ? -6.774 -0.932 -7.475 1.00 87.81 99 VAL A N 1
ATOM 802 C CA . VAL A 1 99 ? -6.593 0.321 -6.734 1.00 87.81 99 VAL A CA 1
ATOM 803 C C . VAL A 1 99 ? -5.129 0.729 -6.806 1.00 87.81 99 VAL A C 1
ATOM 805 O O . VAL A 1 99 ? -4.256 -0.037 -6.389 1.00 87.81 99 VAL A O 1
ATOM 808 N N . LYS A 1 100 ? -4.868 1.938 -7.310 1.00 91.75 100 LYS A N 1
ATOM 809 C CA . LYS A 1 100 ? -3.517 2.497 -7.420 1.00 91.75 100 LYS A CA 1
ATOM 810 C C . LYS A 1 100 ? -2.906 2.736 -6.044 1.00 91.75 100 LYS A C 1
ATOM 812 O O . LYS A 1 100 ? -3.490 3.402 -5.187 1.00 91.75 100 LYS A O 1
ATOM 817 N N . ILE A 1 101 ? -1.709 2.201 -5.840 1.00 92.94 101 ILE A N 1
ATOM 818 C CA . ILE A 1 101 ? -0.925 2.430 -4.632 1.00 92.94 101 ILE A CA 1
ATOM 819 C C . ILE A 1 101 ? -0.159 3.749 -4.788 1.00 92.94 101 ILE A C 1
ATOM 821 O O . ILE A 1 101 ? 0.539 3.927 -5.783 1.00 92.94 101 ILE A O 1
ATOM 825 N N . PRO A 1 102 ? -0.243 4.682 -3.820 1.00 93.38 102 PRO A N 1
ATOM 826 C CA . PRO A 1 102 ? 0.439 5.968 -3.931 1.00 93.38 102 PRO A CA 1
ATOM 827 C C . PRO A 1 102 ? 1.953 5.829 -4.139 1.00 93.38 102 PRO A C 1
ATOM 829 O O . PRO A 1 102 ? 2.607 5.105 -3.386 1.00 93.38 102 PRO A O 1
ATOM 832 N N . ASN A 1 103 ? 2.517 6.620 -5.062 1.00 93.06 103 ASN A N 1
ATOM 833 C CA . ASN A 1 103 ? 3.943 6.603 -5.437 1.00 93.06 103 ASN A CA 1
ATOM 834 C C . ASN A 1 103 ? 4.914 6.618 -4.247 1.00 93.06 103 ASN A C 1
ATOM 836 O O . ASN A 1 103 ? 5.938 5.946 -4.273 1.00 93.06 103 ASN A O 1
ATOM 840 N N . LYS A 1 104 ? 4.568 7.311 -3.156 1.00 94.69 104 LYS A N 1
ATOM 841 C CA . LYS A 1 104 ? 5.385 7.364 -1.933 1.00 94.69 104 LYS A CA 1
ATOM 842 C C . LYS A 1 104 ? 5.619 5.998 -1.266 1.00 94.69 104 LYS A C 1
ATOM 844 O O . LYS A 1 104 ? 6.482 5.905 -0.402 1.00 94.69 104 LYS A O 1
ATOM 849 N N . TYR A 1 105 ? 4.858 4.964 -1.616 1.00 93.81 105 TYR A N 1
ATOM 850 C CA . TYR A 1 105 ? 5.016 3.604 -1.094 1.00 93.81 105 TYR A CA 1
ATOM 851 C C . TYR A 1 105 ? 5.660 2.641 -2.097 1.00 93.81 105 TYR A C 1
ATOM 853 O O . TYR A 1 105 ? 5.847 1.469 -1.770 1.00 93.81 105 TYR A O 1
ATOM 861 N N . LEU A 1 106 ? 5.979 3.111 -3.303 1.00 91.62 106 LEU A N 1
ATOM 862 C CA . LEU A 1 106 ? 6.525 2.283 -4.371 1.00 91.62 106 LEU A CA 1
ATOM 863 C C . LEU A 1 106 ? 8.054 2.245 -4.313 1.00 91.62 106 LEU A C 1
ATOM 865 O O . LEU A 1 106 ? 8.695 3.180 -3.829 1.00 91.62 106 LEU A O 1
ATOM 869 N N . SER A 1 107 ? 8.632 1.145 -4.790 1.00 89.38 107 SER A N 1
ATOM 870 C CA . SER A 1 107 ? 10.078 1.016 -4.969 1.00 89.38 107 SER A CA 1
ATOM 871 C C . SER A 1 107 ? 10.559 1.887 -6.128 1.00 89.38 107 SER A C 1
ATOM 873 O O . SER A 1 107 ? 9.768 2.292 -6.987 1.00 89.38 107 SER A O 1
ATOM 875 N N . SER A 1 108 ? 11.870 2.102 -6.209 1.00 89.31 108 SER A N 1
ATOM 876 C CA . SER A 1 108 ? 12.472 2.611 -7.440 1.00 89.31 108 SER A CA 1
ATOM 877 C C . SER A 1 108 ? 12.280 1.626 -8.598 1.00 89.31 108 SER A C 1
ATOM 879 O O . SER A 1 108 ? 11.959 0.445 -8.400 1.00 89.31 108 SER A O 1
ATOM 881 N N . CYS A 1 109 ? 12.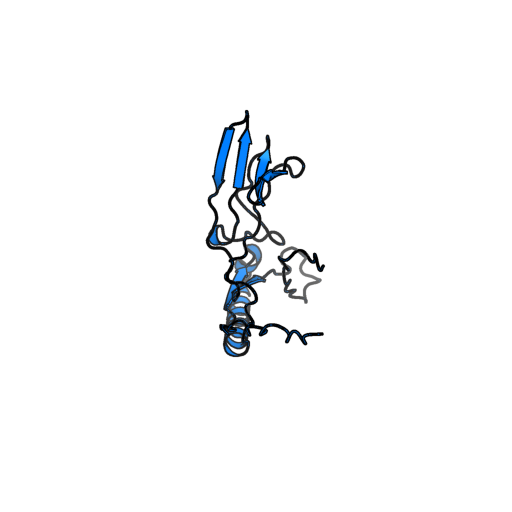463 2.122 -9.820 1.00 87.56 109 CYS A N 1
ATOM 882 C CA . CYS A 1 109 ? 12.538 1.294 -11.015 1.00 87.56 109 CYS A CA 1
ATOM 883 C C . CYS A 1 109 ? 13.585 1.834 -11.981 1.00 87.56 109 CYS A C 1
ATOM 885 O O . CYS A 1 109 ? 13.652 3.037 -12.251 1.00 87.56 109 CYS A O 1
ATOM 887 N N . HIS A 1 110 ? 14.374 0.907 -12.512 1.00 87.31 110 HIS A N 1
ATOM 888 C CA . HIS A 1 110 ? 15.469 1.191 -13.422 1.00 87.31 110 HIS A CA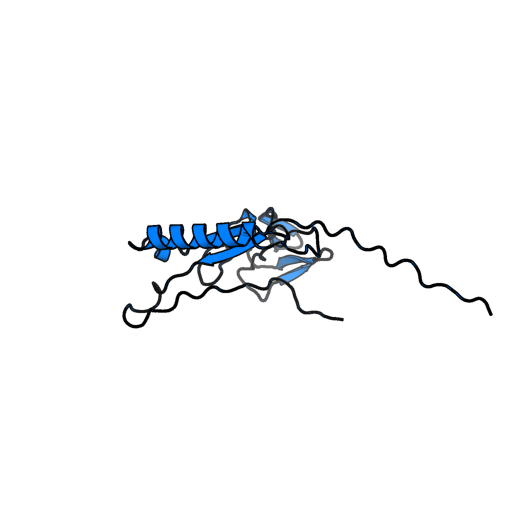 1
ATOM 889 C C . HIS A 1 110 ? 15.179 0.562 -14.775 1.00 87.31 110 HIS A C 1
ATOM 891 O O . HIS A 1 110 ? 14.638 -0.541 -14.857 1.00 87.31 110 HIS A O 1
ATOM 897 N N . HIS A 1 111 ? 15.556 1.269 -15.829 1.00 85.25 111 HIS A N 1
ATOM 898 C CA . HIS A 1 111 ? 15.528 0.775 -17.192 1.00 85.25 111 HIS A CA 1
ATOM 899 C C . HIS A 1 111 ? 16.966 0.523 -17.641 1.00 85.25 111 HIS A C 1
ATOM 901 O O . HIS A 1 111 ? 17.832 1.385 -17.476 1.00 85.25 111 HIS A O 1
ATOM 907 N N . GLN A 1 112 ? 17.206 -0.666 -18.190 1.00 81.44 112 GLN A N 1
ATOM 908 C CA . GLN A 1 112 ? 18.447 -1.029 -18.854 1.00 81.44 112 GLN A CA 1
ATOM 909 C C . GLN A 1 112 ? 18.199 -1.170 -20.358 1.00 81.44 112 GLN A C 1
ATOM 911 O O . GLN A 1 112 ? 17.447 -2.051 -20.783 1.00 81.44 112 GLN A O 1
ATOM 916 N N . MET A 1 113 ? 18.866 -0.334 -21.152 1.00 74.31 113 MET A N 1
ATOM 917 C CA . MET A 1 113 ? 18.838 -0.386 -22.615 1.00 74.31 113 MET A CA 1
ATOM 918 C C . MET A 1 113 ? 20.242 -0.079 -23.142 1.00 74.31 113 MET A C 1
ATOM 920 O O . MET A 1 113 ? 20.886 0.844 -22.657 1.00 74.31 113 MET A O 1
ATOM 924 N N . ASN A 1 114 ? 20.746 -0.865 -24.100 1.00 74.00 114 ASN A N 1
ATOM 925 C CA . ASN A 1 114 ? 22.079 -0.676 -24.701 1.00 74.00 114 ASN A CA 1
ATOM 926 C C . ASN A 1 114 ? 23.238 -0.562 -23.681 1.00 74.00 114 ASN A C 1
ATOM 928 O O . ASN A 1 114 ? 24.126 0.266 -23.841 1.00 74.00 114 ASN A O 1
ATOM 932 N N . ASN A 1 115 ? 23.23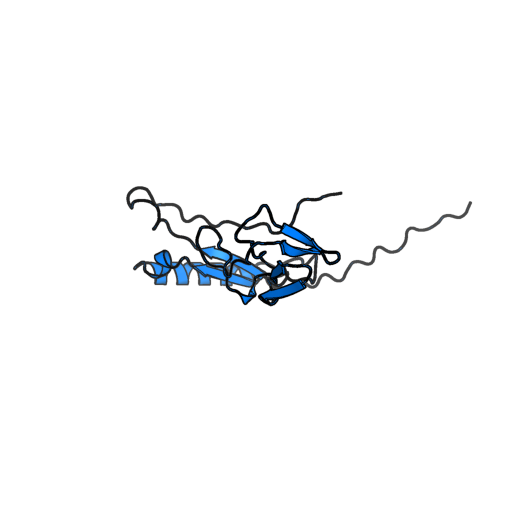3 -1.389 -22.627 1.00 71.88 115 ASN A N 1
ATOM 933 C CA . ASN A 1 115 ? 24.179 -1.341 -21.494 1.00 71.88 115 ASN A CA 1
ATOM 934 C C . ASN A 1 115 ? 24.161 -0.056 -20.646 1.00 71.88 115 ASN A C 1
ATOM 936 O O . ASN A 1 115 ? 24.926 0.037 -19.685 1.00 71.88 115 ASN A O 1
ATOM 940 N N . GLU A 1 116 ? 23.266 0.887 -20.924 1.00 74.62 116 GLU A N 1
ATOM 941 C CA . GLU A 1 116 ? 23.033 2.038 -20.063 1.00 74.62 116 GLU A CA 1
ATOM 942 C C . GLU A 1 116 ? 21.936 1.740 -19.049 1.00 74.62 116 GLU A C 1
ATOM 944 O O . GLU A 1 116 ? 20.928 1.095 -19.350 1.00 74.62 116 GLU A O 1
ATOM 949 N N . TYR A 1 117 ? 22.146 2.235 -17.833 1.00 78.69 117 TYR A N 1
ATOM 950 C CA . TYR A 1 117 ? 21.223 2.096 -16.719 1.00 78.69 117 TYR A CA 1
ATOM 951 C C . TYR A 1 117 ? 20.689 3.463 -16.342 1.00 78.69 117 TYR A C 1
ATOM 953 O O . TYR A 1 117 ? 21.455 4.371 -16.020 1.00 78.69 117 TYR A O 1
ATOM 961 N N . LYS A 1 118 ? 19.366 3.593 -16.337 1.00 85.94 118 LYS A N 1
ATOM 962 C CA . LYS A 1 118 ? 18.702 4.839 -15.976 1.00 85.94 118 LYS A CA 1
ATOM 963 C C . LYS A 1 118 ? 17.634 4.582 -14.928 1.00 85.94 118 LYS A C 1
ATOM 965 O O . LYS A 1 118 ? 16.743 3.760 -15.136 1.00 85.94 118 LYS A O 1
ATOM 970 N N . GLU A 1 119 ? 17.706 5.304 -13.814 1.00 87.75 119 GLU A N 1
ATOM 971 C CA . GLU A 1 119 ? 16.578 5.396 -12.890 1.00 87.75 119 GLU A CA 1
ATOM 972 C C . GLU A 1 119 ? 15.447 6.162 -13.585 1.00 87.75 119 GLU A C 1
ATOM 974 O O . GLU A 1 119 ? 15.635 7.286 -14.053 1.00 87.75 119 GLU A O 1
ATOM 979 N N . ILE A 1 120 ? 14.284 5.524 -13.701 1.00 90.69 120 ILE A N 1
ATOM 980 C CA . ILE A 1 120 ? 13.085 6.137 -14.289 1.00 90.69 120 ILE A CA 1
ATOM 981 C C . ILE A 1 120 ? 12.183 6.676 -13.185 1.00 90.69 120 ILE A C 1
ATOM 983 O O . ILE A 1 120 ? 11.632 7.767 -13.305 1.00 90.69 120 ILE A O 1
ATOM 987 N N . TYR A 1 121 ? 12.062 5.915 -12.098 1.00 91.00 121 TYR A N 1
ATOM 988 C CA . TYR A 1 121 ? 11.295 6.299 -10.924 1.00 91.00 121 TYR A CA 1
ATOM 989 C C . TYR A 1 121 ? 12.154 6.123 -9.681 1.00 91.00 121 TYR A C 1
ATOM 991 O O . TYR A 1 121 ? 12.696 5.037 -9.455 1.00 91.00 121 TYR A O 1
ATOM 999 N N . SER A 1 122 ? 12.222 7.174 -8.871 1.00 90.31 122 SER A N 1
ATOM 1000 C CA . SER A 1 122 ? 12.926 7.166 -7.595 1.00 90.31 122 SER A CA 1
ATOM 1001 C C . SER A 1 122 ? 12.185 6.350 -6.539 1.00 90.31 122 SER A C 1
ATOM 1003 O O . SER A 1 122 ? 10.975 6.109 -6.624 1.00 90.31 122 SER A O 1
ATOM 1005 N N . GLU A 1 123 ? 12.934 5.884 -5.539 1.00 90.19 123 GLU A N 1
ATOM 1006 C CA . GLU A 1 123 ? 12.368 5.132 -4.422 1.00 90.19 123 GLU A CA 1
ATOM 1007 C C . GLU A 1 123 ? 11.508 6.045 -3.538 1.00 90.19 123 GLU A C 1
ATOM 1009 O O . GLU A 1 123 ? 11.908 7.148 -3.157 1.00 90.19 123 GLU A O 1
ATOM 1014 N N . GLY A 1 124 ? 10.296 5.586 -3.218 1.00 92.00 124 GLY A N 1
ATOM 1015 C CA . GLY A 1 124 ? 9.424 6.262 -2.269 1.00 92.00 124 GLY A CA 1
ATOM 1016 C C . GLY A 1 124 ? 9.914 6.126 -0.824 1.00 92.00 124 GLY A C 1
ATOM 1017 O O . GLY A 1 124 ? 10.886 5.452 -0.518 1.00 92.00 124 GLY A O 1
ATOM 1018 N N . ARG A 1 125 ? 9.184 6.727 0.120 1.00 93.25 125 ARG A N 1
ATOM 1019 C CA . ARG A 1 125 ? 9.470 6.575 1.561 1.00 93.25 125 ARG A CA 1
ATOM 1020 C C . ARG A 1 125 ? 9.145 5.178 2.115 1.00 93.25 125 ARG A C 1
ATOM 1022 O O . ARG A 1 125 ? 9.561 4.853 3.226 1.00 93.25 125 ARG A O 1
ATOM 1029 N N . GLY A 1 126 ? 8.317 4.415 1.401 1.00 91.69 126 GLY A N 1
ATOM 1030 C CA . GLY A 1 126 ? 7.844 3.099 1.818 1.00 91.69 126 GLY A CA 1
ATOM 1031 C C . GLY A 1 126 ? 6.875 3.121 2.999 1.00 91.69 126 GLY A C 1
ATOM 1032 O O . GLY A 1 126 ? 6.482 4.166 3.526 1.00 91.69 126 GLY A O 1
ATOM 1033 N N . LEU A 1 127 ? 6.432 1.928 3.382 1.00 91.69 127 LEU A N 1
ATOM 1034 C CA . LEU A 1 127 ? 5.690 1.679 4.609 1.00 91.69 127 LEU A CA 1
ATOM 1035 C C . LEU A 1 127 ? 6.672 1.514 5.759 1.00 91.69 127 LEU A C 1
ATOM 1037 O O . LEU A 1 127 ? 7.528 0.629 5.731 1.00 91.69 127 LEU A O 1
ATOM 1041 N N . ALA A 1 128 ? 6.530 2.341 6.790 1.00 90.75 128 ALA A N 1
ATOM 1042 C CA . ALA A 1 128 ? 7.282 2.150 8.019 1.00 90.75 128 ALA A CA 1
ATOM 1043 C C . ALA A 1 128 ? 6.926 0.792 8.664 1.00 90.75 128 ALA A C 1
ATOM 1045 O O . ALA A 1 128 ? 5.816 0.295 8.482 1.00 90.75 128 ALA A O 1
ATOM 1046 N N . PRO A 1 129 ? 7.808 0.192 9.481 1.00 88.69 129 PRO A N 1
ATOM 1047 C CA . PRO A 1 129 ? 7.555 -1.140 10.045 1.00 88.69 129 PRO A CA 1
ATOM 1048 C C . PRO A 1 129 ? 6.349 -1.231 10.997 1.00 88.69 129 PRO A C 1
ATOM 1050 O O . PRO A 1 129 ? 5.905 -2.328 11.317 1.00 88.69 129 PRO A O 1
ATOM 1053 N N . ASN A 1 130 ? 5.844 -0.096 11.486 1.00 89.31 130 ASN A N 1
ATOM 1054 C CA . ASN A 1 130 ? 4.625 -0.003 12.291 1.00 89.31 130 ASN A CA 1
ATOM 1055 C C . ASN A 1 130 ? 3.410 0.488 11.482 1.00 89.31 130 ASN A C 1
ATOM 1057 O O . ASN A 1 130 ? 2.387 0.812 12.077 1.00 89.31 130 ASN A O 1
ATOM 1061 N N . GLN A 1 131 ? 3.522 0.588 10.155 1.00 91.38 131 GLN A N 1
ATOM 1062 C CA . GLN A 1 131 ? 2.436 0.986 9.266 1.00 91.38 131 GLN A CA 1
ATOM 1063 C C . GLN A 1 131 ? 1.810 -0.225 8.570 1.00 91.38 131 GLN A C 1
ATOM 1065 O O . GLN A 1 131 ? 2.510 -1.144 8.147 1.00 91.38 131 GLN A O 1
ATOM 1070 N N . LEU A 1 132 ? 0.489 -0.188 8.399 1.00 91.50 132 LEU A N 1
ATOM 1071 C CA . LEU A 1 132 ? -0.288 -1.181 7.665 1.00 91.50 132 LEU A CA 1
ATOM 1072 C C . LEU A 1 132 ? -1.163 -0.483 6.622 1.00 91.50 132 LEU A C 1
ATOM 1074 O O . LEU A 1 132 ? -2.020 0.329 6.961 1.00 91.50 132 LEU A O 1
ATOM 1078 N N . LEU A 1 133 ? -0.953 -0.806 5.347 1.00 93.31 133 LEU A N 1
ATOM 1079 C CA . LEU A 1 133 ? -1.789 -0.307 4.259 1.00 93.31 133 LEU A CA 1
ATOM 1080 C C . LEU A 1 133 ? -2.994 -1.229 4.064 1.00 93.31 133 LEU A C 1
ATOM 1082 O O . LEU A 1 133 ? -2.828 -2.431 3.860 1.00 93.31 133 LEU A O 1
ATOM 1086 N N . ILE A 1 134 ? -4.195 -0.656 4.097 1.00 93.00 134 ILE A N 1
ATOM 1087 C CA . ILE A 1 134 ? -5.448 -1.345 3.793 1.00 93.00 134 ILE A CA 1
ATOM 1088 C C . ILE A 1 134 ? -6.029 -0.747 2.521 1.00 93.00 134 ILE A C 1
ATOM 1090 O O . ILE A 1 134 ? -6.327 0.447 2.453 1.00 93.00 134 ILE A O 1
ATOM 1094 N N . VAL A 1 135 ? -6.236 -1.613 1.534 1.00 91.31 135 VAL A N 1
ATOM 1095 C CA . VAL A 1 135 ? -7.004 -1.283 0.337 1.00 91.31 135 VAL A CA 1
ATOM 1096 C C . VAL A 1 135 ? -8.475 -1.572 0.616 1.00 91.31 135 VAL A C 1
ATOM 1098 O O . VAL A 1 135 ? -8.860 -2.719 0.846 1.00 91.31 135 VAL A O 1
ATOM 1101 N N . VAL A 1 136 ? -9.297 -0.527 0.609 1.00 90.31 136 VAL A N 1
ATOM 1102 C CA . VAL A 1 136 ? -10.740 -0.599 0.833 1.00 90.31 136 VAL A CA 1
ATOM 1103 C C . VAL A 1 136 ? -11.429 -0.631 -0.522 1.00 90.31 136 VAL A C 1
ATOM 1105 O O . VAL A 1 136 ? -11.444 0.354 -1.263 1.00 90.31 136 VAL A O 1
ATOM 1108 N N . THR A 1 137 ? -11.998 -1.788 -0.840 1.00 86.12 137 THR A N 1
ATOM 1109 C CA . THR A 1 137 ? -12.739 -2.008 -2.083 1.00 86.12 137 THR A CA 1
ATOM 1110 C C . THR A 1 137 ? -14.205 -2.264 -1.777 1.00 86.12 137 THR A C 1
ATOM 1112 O O . THR A 1 137 ? -14.562 -2.711 -0.686 1.00 86.12 137 THR A O 1
ATOM 1115 N N . GLY A 1 138 ? -15.060 -1.944 -2.743 1.00 73.50 138 GLY A N 1
ATOM 1116 C CA . GLY A 1 138 ? -16.481 -2.231 -2.681 1.00 73.50 138 GLY A CA 1
ATOM 1117 C C . GLY A 1 138 ? -16.916 -3.128 -3.836 1.00 73.50 138 GLY A C 1
ATOM 1118 O O . GLY A 1 138 ? -16.219 -3.234 -4.847 1.00 73.50 138 GLY A O 1
ATOM 1119 N N . PRO A 1 139 ? -18.109 -3.718 -3.734 1.00 64.88 139 PRO A N 1
ATOM 1120 C CA . PRO A 1 139 ? -18.721 -4.553 -4.767 1.00 64.88 139 PRO A CA 1
ATOM 1121 C C . PRO A 1 139 ? -19.064 -3.816 -6.065 1.00 64.88 139 PRO A C 1
ATOM 1123 O O . PRO A 1 139 ? -19.772 -4.371 -6.888 1.00 64.88 139 PRO A O 1
ATOM 1126 N N . CYS A 1 140 ? -18.617 -2.582 -6.295 1.00 52.59 140 CYS A N 1
ATOM 1127 C CA . CYS A 1 140 ? -18.988 -1.834 -7.496 1.00 52.59 140 CYS A CA 1
ATOM 1128 C C . CYS A 1 140 ? -18.481 -2.479 -8.808 1.00 52.59 140 CYS A C 1
ATOM 1130 O O . CYS A 1 140 ? -18.877 -2.035 -9.878 1.00 52.59 140 CYS A O 1
ATOM 1132 N N . LYS A 1 141 ? -17.675 -3.553 -8.740 1.00 48.25 141 LYS A N 1
ATOM 1133 C CA . LYS A 1 141 ? -17.318 -4.431 -9.876 1.00 48.25 141 LYS A CA 1
ATOM 1134 C C . LYS A 1 141 ? -18.172 -5.714 -9.981 1.00 48.25 141 LYS A C 1
ATOM 1136 O O . LYS A 1 141 ? -17.932 -6.529 -10.864 1.00 48.25 141 LYS A O 1
ATOM 1141 N N . ILE A 1 142 ? -19.143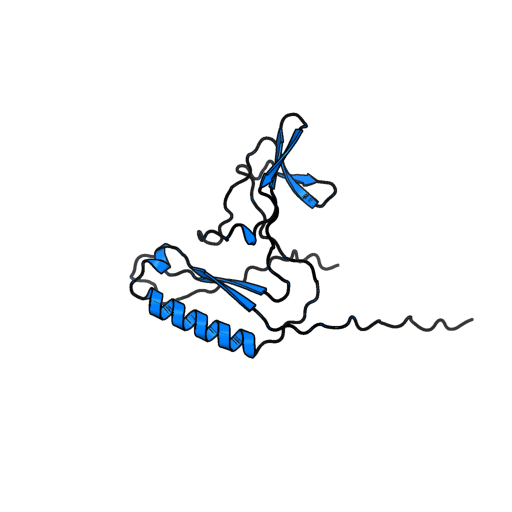 -5.920 -9.090 1.00 45.03 142 ILE A N 1
ATOM 1142 C CA . ILE A 1 142 ? -20.040 -7.082 -9.037 1.00 45.03 142 ILE A CA 1
ATOM 1143 C C . ILE A 1 142 ? -21.472 -6.566 -9.256 1.00 45.03 142 ILE A C 1
ATOM 1145 O O . ILE A 1 142 ? -21.885 -5.639 -8.556 1.00 45.03 142 ILE A O 1
ATOM 1149 N N . PRO A 1 143 ? -22.251 -7.118 -10.206 1.00 40.19 143 PRO A N 1
ATOM 1150 C CA . PRO A 1 143 ? -23.616 -6.661 -10.444 1.00 40.19 143 PRO A CA 1
ATOM 1151 C C . PRO A 1 143 ? -24.445 -6.715 -9.150 1.00 40.19 143 PRO A C 1
ATOM 1153 O O . PRO A 1 143 ? -24.312 -7.637 -8.341 1.00 40.19 143 PRO A O 1
ATOM 1156 N N . SER A 1 144 ? -25.270 -5.683 -8.944 1.00 45.88 144 SER A N 1
ATOM 1157 C CA . SER A 1 144 ? -25.767 -5.212 -7.639 1.00 45.88 144 SER A CA 1
ATOM 1158 C C . SER A 1 144 ? -26.639 -6.185 -6.834 1.00 45.88 144 SER A C 1
ATOM 1160 O O . SER A 1 144 ? -27.090 -5.833 -5.749 1.00 45.88 144 SER A O 1
ATOM 1162 N N . TYR A 1 145 ? -26.876 -7.402 -7.320 1.00 50.72 145 TYR A N 1
ATOM 1163 C CA . TYR A 1 145 ? -27.734 -8.400 -6.682 1.00 50.72 145 TYR A CA 1
ATOM 1164 C C . TYR A 1 145 ? -26.983 -9.410 -5.792 1.00 50.72 145 TYR A C 1
ATOM 1166 O O . TYR A 1 145 ? -27.613 -10.310 -5.244 1.00 50.72 145 TYR A O 1
ATOM 1174 N N . LYS A 1 146 ? -25.654 -9.294 -5.620 1.00 43.44 146 LYS A N 1
ATOM 1175 C CA . LYS A 1 146 ? -24.850 -10.258 -4.827 1.00 43.44 146 LYS A CA 1
ATOM 1176 C C . LYS A 1 146 ? -23.955 -9.667 -3.736 1.00 43.44 146 LYS A C 1
ATOM 1178 O O . LYS A 1 146 ? -23.095 -10.369 -3.211 1.00 43.44 146 LYS A O 1
ATOM 1183 N N . SER A 1 147 ? -24.117 -8.397 -3.374 1.00 44.06 147 SER A N 1
ATOM 1184 C CA . SER A 1 147 ? -23.169 -7.763 -2.458 1.00 44.06 147 SER A CA 1
ATOM 1185 C C . SER A 1 147 ? -23.654 -7.606 -1.021 1.00 44.06 147 SER A C 1
ATOM 1187 O O . SER A 1 147 ? -24.279 -6.605 -0.676 1.00 44.06 147 SER A O 1
ATOM 1189 N N . THR A 1 148 ? -23.180 -8.497 -0.156 1.00 41.62 148 THR A N 1
ATOM 1190 C CA . THR A 1 148 ? -23.191 -8.336 1.309 1.00 41.62 148 THR A CA 1
ATOM 1191 C C . THR A 1 148 ? -21.805 -8.453 1.954 1.00 41.62 148 THR A C 1
ATOM 1193 O O . THR A 1 148 ? -21.699 -8.381 3.174 1.00 41.62 148 THR A O 1
ATOM 1196 N N . HIS A 1 149 ? -20.720 -8.564 1.180 1.00 40.81 149 HIS A N 1
ATOM 1197 C CA . HIS A 1 149 ? -19.386 -8.805 1.738 1.00 40.81 149 HIS A CA 1
ATOM 1198 C C . HIS A 1 149 ? -18.385 -7.702 1.382 1.00 40.81 149 HIS A C 1
ATOM 1200 O O . HIS A 1 149 ? -17.936 -7.580 0.246 1.00 40.81 149 HIS A O 1
ATOM 1206 N N . ILE A 1 150 ? -18.008 -6.914 2.393 1.00 46.06 150 ILE A N 1
ATOM 1207 C CA . ILE A 1 150 ? -16.789 -6.101 2.376 1.00 46.06 150 ILE A CA 1
ATOM 1208 C C . ILE A 1 150 ? -15.636 -7.044 2.731 1.00 46.06 150 ILE A C 1
ATOM 1210 O O . ILE A 1 150 ? -15.628 -7.632 3.811 1.00 46.06 150 ILE A O 1
ATOM 1214 N N . SER A 1 151 ? -14.673 -7.211 1.827 1.00 42.62 151 SER A N 1
ATOM 1215 C CA . SER A 1 151 ? -13.485 -8.037 2.063 1.00 42.62 151 SER A CA 1
ATOM 1216 C C . SER A 1 151 ? -12.257 -7.149 2.252 1.00 42.62 151 SER A C 1
ATOM 1218 O O . SER A 1 151 ? -11.895 -6.388 1.358 1.00 42.62 151 SER A O 1
ATOM 1220 N N . GLY A 1 152 ? -11.603 -7.258 3.410 1.00 40.66 152 GLY A N 1
ATOM 1221 C CA . GLY A 1 152 ? -10.270 -6.702 3.643 1.00 40.66 152 GLY A CA 1
ATOM 1222 C C . GLY A 1 152 ? -9.204 -7.747 3.317 1.00 40.66 152 GLY A C 1
ATOM 1223 O O . GLY A 1 152 ? -9.289 -8.874 3.798 1.00 40.66 152 GLY A O 1
ATOM 1224 N N . LEU A 1 153 ? -8.209 -7.393 2.500 1.00 41.19 153 LEU A N 1
ATOM 1225 C CA . LEU A 1 153 ? -7.070 -8.264 2.201 1.00 41.19 153 LEU A CA 1
ATOM 1226 C C . LEU A 1 153 ? -5.822 -7.734 2.912 1.00 41.19 153 LEU A C 1
ATOM 1228 O O . LEU A 1 153 ? -5.406 -6.602 2.674 1.00 41.19 153 LEU A O 1
ATOM 1232 N N . ILE A 1 154 ? -5.205 -8.568 3.748 1.00 43.78 154 ILE A N 1
ATOM 1233 C CA . ILE A 1 154 ? -3.869 -8.303 4.286 1.00 43.78 154 ILE A CA 1
ATOM 1234 C C . ILE A 1 154 ? -2.862 -8.752 3.229 1.00 43.78 154 ILE A C 1
ATOM 1236 O O . ILE A 1 154 ? -2.765 -9.938 2.919 1.00 43.78 154 ILE A O 1
ATOM 1240 N N . VAL A 1 155 ? -2.111 -7.811 2.664 1.00 44.22 155 VAL A N 1
ATOM 1241 C CA . VAL A 1 155 ? -1.035 -8.127 1.721 1.00 44.22 155 VAL A CA 1
ATOM 1242 C C . VAL A 1 155 ? 0.228 -8.412 2.526 1.00 44.22 155 VAL A C 1
ATOM 1244 O O . VAL A 1 155 ? 0.859 -7.496 3.051 1.00 44.22 155 VAL A O 1
ATOM 1247 N N . GLN A 1 156 ? 0.590 -9.690 2.656 1.00 34.81 156 GLN A N 1
ATOM 1248 C CA . GLN A 1 156 ? 1.903 -10.076 3.171 1.00 34.81 156 GLN A CA 1
ATOM 1249 C C . GLN A 1 156 ? 2.974 -9.716 2.138 1.00 34.81 156 GLN A C 1
ATOM 1251 O O . GLN A 1 156 ? 2.950 -10.188 1.006 1.00 34.81 156 GLN A O 1
ATOM 1256 N N . THR A 1 157 ? 3.924 -8.878 2.538 1.00 41.50 157 THR A N 1
ATOM 1257 C CA . THR A 1 157 ? 5.025 -8.393 1.690 1.00 41.50 157 THR A CA 1
ATOM 1258 C C . THR A 1 157 ? 6.353 -9.105 1.960 1.00 41.50 157 THR A C 1
ATOM 1260 O O . THR A 1 157 ? 7.370 -8.766 1.358 1.00 41.50 157 THR A O 1
ATOM 1263 N N . HIS A 1 158 ? 6.376 -10.102 2.849 1.00 37.66 158 HIS A N 1
ATOM 1264 C CA . HIS A 1 158 ? 7.575 -10.886 3.136 1.00 37.66 158 HIS A CA 1
ATOM 1265 C C . HIS A 1 158 ? 7.552 -12.228 2.405 1.00 37.66 158 HIS A C 1
ATOM 1267 O O . HIS A 1 158 ? 6.590 -12.984 2.506 1.00 37.66 158 HIS A O 1
ATOM 1273 N N . SER A 1 159 ? 8.652 -12.549 1.722 1.00 36.59 159 SER A N 1
ATOM 1274 C CA . SER A 1 159 ? 8.934 -13.906 1.264 1.00 36.59 159 SER A CA 1
ATOM 1275 C C . SER A 1 159 ? 9.127 -14.809 2.480 1.00 36.59 159 SER A C 1
ATOM 1277 O O . SER A 1 159 ? 10.042 -14.592 3.278 1.00 36.59 159 SER A O 1
ATOM 1279 N N . SER A 1 160 ? 8.288 -15.834 2.612 1.00 36.38 160 SER A N 1
ATOM 1280 C CA . SER A 1 160 ? 8.472 -16.933 3.556 1.00 36.38 160 SER A CA 1
ATOM 1281 C C . SER A 1 160 ? 9.660 -17.803 3.128 1.00 36.38 160 SER A C 1
ATOM 1283 O O . SER A 1 160 ? 9.501 -18.938 2.695 1.00 36.38 160 SER A O 1
ATOM 1285 N N . THR A 1 161 ? 10.874 -17.275 3.208 1.00 40.12 161 THR A N 1
ATOM 1286 C CA . THR A 1 161 ? 12.078 -18.105 3.223 1.00 40.12 161 THR A CA 1
ATOM 1287 C C . THR A 1 161 ? 12.521 -18.202 4.669 1.00 40.12 161 THR A C 1
ATOM 1289 O O . THR A 1 161 ? 13.399 -17.466 5.117 1.00 40.12 161 THR A O 1
ATOM 1292 N N . GLY A 1 162 ? 11.829 -19.071 5.407 1.00 33.59 162 GLY A N 1
ATOM 1293 C CA . GLY A 1 162 ? 12.358 -19.631 6.639 1.00 33.59 162 GLY A CA 1
ATOM 1294 C C . GLY A 1 162 ? 13.515 -20.559 6.280 1.00 33.59 162 GLY A C 1
ATOM 1295 O O . GLY A 1 162 ? 13.349 -21.480 5.482 1.00 33.59 162 GLY A O 1
ATOM 1296 N N . ARG A 1 163 ? 14.685 -20.262 6.831 1.00 30.22 163 ARG A N 1
ATOM 1297 C CA . ARG A 1 163 ? 15.724 -21.240 7.135 1.00 30.22 163 ARG A CA 1
ATOM 1298 C C . ARG A 1 163 ? 15.883 -21.242 8.643 1.00 30.22 163 ARG A C 1
ATOM 1300 O O . ARG A 1 163 ? 15.807 -20.129 9.215 1.00 30.22 163 ARG A O 1
#